Protein AF-A0A426URC5-F1 (afdb_monomer)

Structure (mmCIF, N/CA/C/O backbone):
data_AF-A0A426URC5-F1
#
_entry.id   AF-A0A426URC5-F1
#
loop_
_atom_site.group_PDB
_atom_site.id
_atom_site.type_symbol
_atom_site.label_atom_id
_atom_site.label_alt_id
_atom_site.label_comp_id
_atom_site.label_asym_id
_atom_site.label_entity_id
_atom_site.label_seq_id
_atom_site.pdbx_PDB_ins_code
_atom_site.Cartn_x
_atom_site.Cartn_y
_atom_site.Cartn_z
_atom_site.occupancy
_atom_site.B_iso_or_equiv
_atom_site.auth_seq_id
_atom_site.auth_comp_id
_atom_site.auth_asym_id
_atom_site.auth_atom_id
_atom_site.pdbx_PDB_model_num
ATOM 1 N N . MET A 1 1 ? -12.495 -4.460 18.702 1.00 72.00 1 MET A N 1
ATOM 2 C CA . MET A 1 1 ? -13.414 -4.432 17.545 1.00 72.00 1 MET A CA 1
ATOM 3 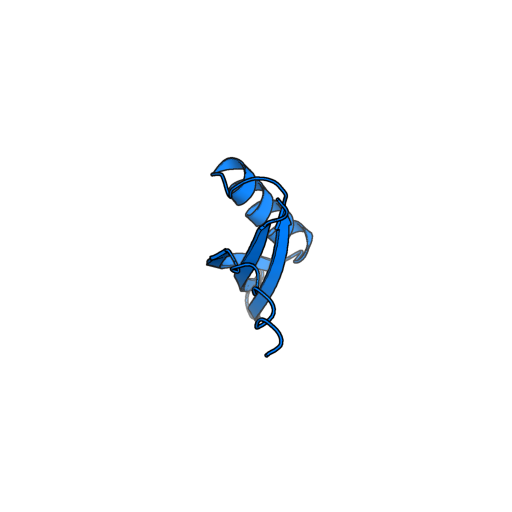C C . MET A 1 1 ? -12.550 -4.516 16.300 1.00 72.00 1 MET A C 1
ATOM 5 O O . MET A 1 1 ? -11.570 -3.781 16.246 1.00 72.00 1 MET A O 1
ATOM 9 N N . GLN A 1 2 ? -12.837 -5.434 15.377 1.00 84.69 2 GLN A N 1
ATOM 10 C CA . GLN A 1 2 ? -12.082 -5.540 14.126 1.00 84.69 2 GLN A CA 1
ATOM 11 C C . GLN A 1 2 ? -12.418 -4.334 13.246 1.00 84.69 2 GLN A C 1
ATOM 13 O O . GLN A 1 2 ? -13.591 -4.042 13.022 1.00 84.69 2 GLN A O 1
ATOM 18 N N . ARG A 1 3 ? -11.390 -3.626 12.789 1.00 86.94 3 ARG A N 1
ATOM 19 C CA . ARG A 1 3 ? -11.481 -2.470 11.898 1.00 86.94 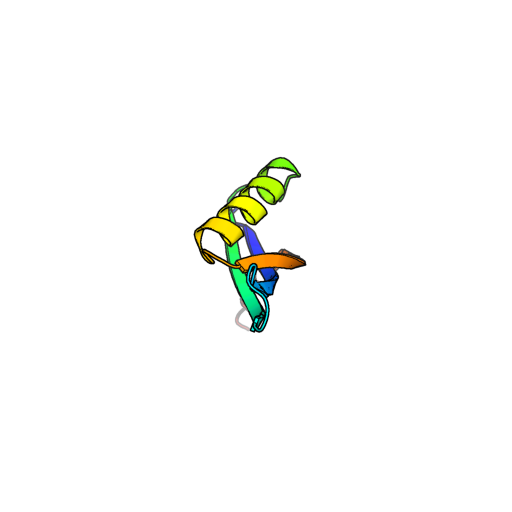3 ARG A CA 1
ATOM 20 C C . ARG A 1 3 ? -10.976 -2.875 10.527 1.00 86.94 3 ARG A C 1
ATOM 22 O O . ARG A 1 3 ? -9.933 -3.523 10.424 1.00 86.94 3 ARG A O 1
ATOM 29 N N . ASN A 1 4 ? -11.707 -2.492 9.491 1.00 89.31 4 ASN A N 1
ATOM 30 C CA . ASN A 1 4 ? -11.325 -2.763 8.114 1.00 89.31 4 ASN A CA 1
ATOM 31 C C . ASN A 1 4 ? -10.890 -1.465 7.454 1.00 89.31 4 ASN A C 1
ATOM 33 O O . ASN A 1 4 ? -11.510 -0.431 7.663 1.00 89.31 4 ASN A O 1
ATOM 37 N N . PHE A 1 5 ? -9.841 -1.517 6.650 1.00 90.00 5 PHE A N 1
ATOM 38 C CA . PHE A 1 5 ? -9.317 -0.360 5.949 1.00 90.00 5 PHE A CA 1
ATOM 39 C C . PHE A 1 5 ? -9.178 -0.674 4.472 1.00 90.00 5 PHE A C 1
ATOM 41 O O . PHE A 1 5 ? -8.635 -1.716 4.109 1.00 90.00 5 PHE A O 1
ATOM 48 N N . PHE A 1 6 ? -9.645 0.232 3.626 1.00 92.44 6 PHE A N 1
ATOM 49 C CA . PHE A 1 6 ? -9.401 0.201 2.196 1.00 92.44 6 PHE A CA 1
ATOM 50 C C . PHE A 1 6 ? -8.202 1.083 1.865 1.00 92.44 6 PHE A C 1
ATOM 52 O O . PHE A 1 6 ? -8.162 2.261 2.229 1.00 92.44 6 PHE A O 1
ATOM 59 N N . VAL A 1 7 ? -7.233 0.505 1.162 1.00 94.31 7 VAL A N 1
ATOM 60 C CA . VAL A 1 7 ? -6.017 1.190 0.730 1.00 94.31 7 VAL A CA 1
ATOM 61 C C . VAL A 1 7 ? -5.960 1.151 -0.784 1.00 94.31 7 VAL A C 1
ATOM 63 O O . VAL A 1 7 ? -5.930 0.066 -1.365 1.00 94.31 7 VAL A O 1
ATOM 66 N N . SER A 1 8 ? -5.903 2.317 -1.421 1.00 96.12 8 SER A N 1
ATOM 67 C CA . SER A 1 8 ? -5.584 2.423 -2.844 1.00 96.12 8 SER A CA 1
ATOM 68 C C . SER A 1 8 ? -4.130 2.850 -3.014 1.00 96.12 8 SER A C 1
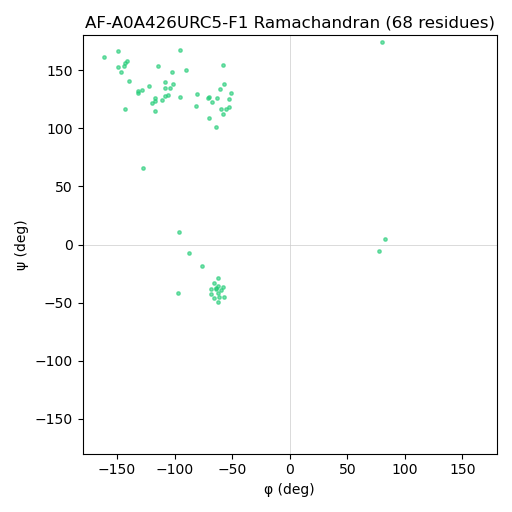ATOM 70 O O . SER A 1 8 ? -3.625 3.697 -2.271 1.00 96.12 8 SER A O 1
ATOM 72 N N . TYR A 1 9 ? -3.430 2.240 -3.966 1.00 96.50 9 TYR A N 1
ATOM 73 C CA . TYR A 1 9 ? -2.025 2.531 -4.212 1.00 96.50 9 TYR A CA 1
ATOM 74 C C . TYR A 1 9 ? -1.664 2.414 -5.693 1.00 96.50 9 TYR A C 1
ATOM 76 O O . TYR A 1 9 ? -2.227 1.615 -6.446 1.00 96.50 9 TYR A O 1
ATOM 84 N N . ALA A 1 10 ? -0.702 3.229 -6.111 1.00 95.50 10 ALA A N 1
ATOM 85 C CA . ALA A 1 10 ? -0.039 3.088 -7.395 1.00 95.50 10 ALA A CA 1
ATOM 86 C C . ALA A 1 10 ? 1.187 2.182 -7.253 1.00 95.50 10 ALA A C 1
ATOM 88 O O . ALA A 1 10 ? 1.837 2.154 -6.207 1.00 95.50 10 ALA A O 1
ATOM 89 N N . ARG A 1 11 ? 1.517 1.477 -8.332 1.00 95.38 11 ARG A N 1
ATOM 90 C CA . ARG A 1 11 ? 2.743 0.701 -8.503 1.00 95.38 11 ARG A CA 1
ATOM 91 C C . ARG A 1 11 ? 3.527 1.303 -9.654 1.00 95.38 11 ARG A C 1
ATOM 93 O O . ARG A 1 11 ? 2.997 1.427 -10.759 1.00 95.38 11 ARG A O 1
ATOM 100 N N . VAL A 1 12 ? 4.782 1.640 -9.397 1.00 94.12 12 VAL A N 1
ATOM 101 C CA . VAL A 1 12 ? 5.722 2.178 -10.381 1.00 94.12 12 VAL A CA 1
ATOM 102 C C . VAL A 1 12 ? 6.876 1.194 -10.524 1.00 94.12 12 VAL A C 1
ATOM 104 O O . VAL A 1 12 ? 7.494 0.824 -9.532 1.00 94.12 12 VAL A O 1
ATOM 107 N N . SER A 1 13 ? 7.145 0.722 -11.739 1.00 94.44 13 SER A N 1
ATOM 108 C CA . SER A 1 13 ? 8.263 -0.195 -11.986 1.00 94.44 13 SER A CA 1
ATOM 109 C C . SER A 1 13 ? 9.581 0.506 -11.663 1.00 94.44 13 SER A C 1
ATOM 111 O O . SER A 1 13 ? 9.868 1.563 -12.230 1.00 94.44 13 SER A O 1
ATOM 113 N N . GLN A 1 14 ? 10.407 -0.106 -10.812 1.00 91.75 14 GLN A N 1
ATOM 114 C CA . GLN A 1 14 ? 11.728 0.431 -10.453 1.00 91.75 14 GLN A CA 1
ATOM 115 C C . GLN A 1 14 ? 12.667 0.526 -11.662 1.00 91.75 14 GLN A C 1
ATOM 117 O O . GLN A 1 14 ? 13.530 1.396 -11.727 1.00 91.75 14 GLN A O 1
ATOM 122 N N . ASN A 1 15 ? 12.465 -0.350 -12.648 1.00 91.44 15 ASN A N 1
ATOM 123 C CA . ASN A 1 15 ? 13.280 -0.424 -13.859 1.00 91.44 15 ASN A CA 1
ATOM 124 C C . ASN A 1 15 ? 12.657 0.350 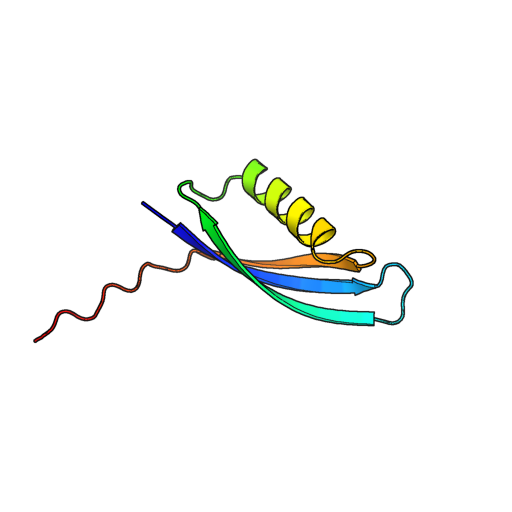-15.038 1.00 91.44 15 ASN A C 1
ATOM 126 O O . ASN A 1 15 ? 13.099 0.209 -16.177 1.00 91.44 15 ASN A O 1
ATOM 130 N N . GLY A 1 16 ? 11.618 1.155 -14.779 1.00 83.62 16 GLY A N 1
ATOM 131 C CA . GLY A 1 16 ? 10.879 1.905 -15.792 1.00 83.62 16 GLY A CA 1
ATOM 132 C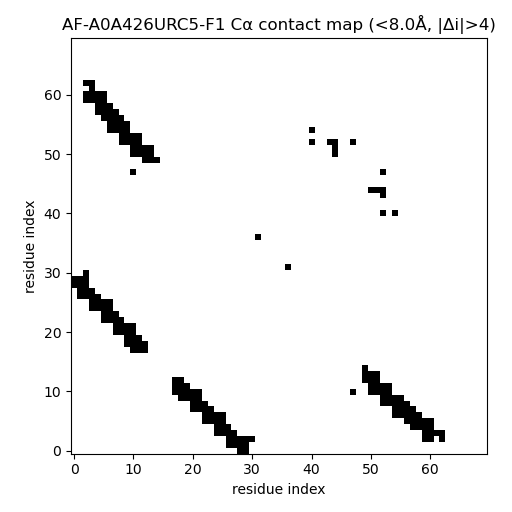 C . GLY A 1 16 ? 9.843 1.071 -16.558 1.00 83.62 16 GLY A C 1
ATOM 133 O O . GLY A 1 16 ? 9.704 -0.138 -16.367 1.00 83.62 16 GLY A O 1
ATOM 134 N N . GLY A 1 17 ? 9.059 1.748 -17.405 1.00 80.94 17 GLY A N 1
ATOM 135 C CA . GLY A 1 17 ? 8.157 1.126 -18.387 1.00 80.94 17 GLY A CA 1
ATOM 136 C C . GLY A 1 17 ? 6.833 0.552 -17.863 1.00 80.94 17 GLY A C 1
ATOM 137 O O . GLY A 1 17 ? 6.005 0.140 -18.671 1.00 80.94 17 GLY A O 1
ATOM 138 N N . GLY A 1 18 ? 6.599 0.543 -16.547 1.00 90.31 18 GLY A N 1
ATOM 139 C CA . GLY A 1 18 ? 5.387 -0.013 -15.943 1.00 90.31 18 GLY A CA 1
ATOM 140 C C . GLY A 1 18 ? 4.755 0.920 -14.918 1.00 90.31 18 GLY A C 1
ATOM 141 O O . GLY A 1 18 ? 5.430 1.392 -14.003 1.00 90.31 18 GLY A O 1
ATOM 142 N N . PHE A 1 19 ? 3.447 1.137 -15.049 1.00 94.19 19 PHE A N 1
ATOM 143 C CA . PHE A 1 19 ? 2.619 1.849 -14.080 1.00 94.19 19 PHE A CA 1
ATOM 144 C C . PHE A 1 19 ? 1.267 1.146 -13.947 1.00 94.19 19 PHE A C 1
ATOM 146 O O . PHE A 1 19 ? 0.698 0.699 -14.943 1.00 94.19 19 PHE A O 1
ATOM 153 N N . GLY A 1 20 ? 0.734 1.057 -12.731 1.00 94.50 20 GLY A N 1
ATOM 154 C CA . GLY A 1 20 ? -0.600 0.512 -12.516 1.00 94.50 20 GLY A CA 1
ATOM 155 C C . GLY A 1 20 ? -1.190 0.891 -11.169 1.00 94.50 20 GLY A C 1
ATOM 156 O O . GLY A 1 20 ? -0.473 1.243 -10.238 1.00 94.50 20 GLY A O 1
ATOM 157 N N . PHE A 1 21 ? -2.507 0.771 -11.062 1.00 95.81 21 PHE A N 1
ATOM 158 C CA . PHE A 1 21 ? -3.235 0.966 -9.814 1.00 95.81 21 PHE A CA 1
ATOM 159 C C . PHE A 1 21 ? -3.609 -0.380 -9.209 1.00 95.81 21 PHE A C 1
ATOM 161 O O . PHE A 1 21 ? -3.830 -1.361 -9.922 1.00 95.81 21 PHE A O 1
ATOM 168 N N . SER A 1 22 ? -3.654 -0.425 -7.887 1.00 95.62 22 SER A N 1
ATOM 169 C CA . SER A 1 22 ? -4.083 -1.586 -7.129 1.00 95.62 22 SER A CA 1
ATOM 170 C C . SER A 1 22 ? -4.724 -1.131 -5.823 1.00 95.62 22 SER A C 1
ATOM 172 O O . SER A 1 22 ? -4.632 0.033 -5.420 1.00 95.62 22 SER A O 1
ATOM 174 N N . SER A 1 23 ? -5.399 -2.056 -5.162 1.00 94.44 23 SER A N 1
ATOM 175 C CA . SER A 1 23 ? -6.014 -1.821 -3.867 1.00 94.44 23 SER A CA 1
ATOM 176 C C . SER A 1 23 ? -5.893 -3.051 -2.990 1.00 94.44 23 SER A C 1
ATOM 178 O O . SER A 1 23 ? -5.787 -4.169 -3.494 1.00 94.44 23 SER A O 1
ATOM 180 N N . LEU A 1 24 ? -5.950 -2.851 -1.680 1.00 93.06 24 LEU A N 1
ATOM 181 C CA . LEU A 1 24 ? -6.055 -3.936 -0.717 1.00 93.06 24 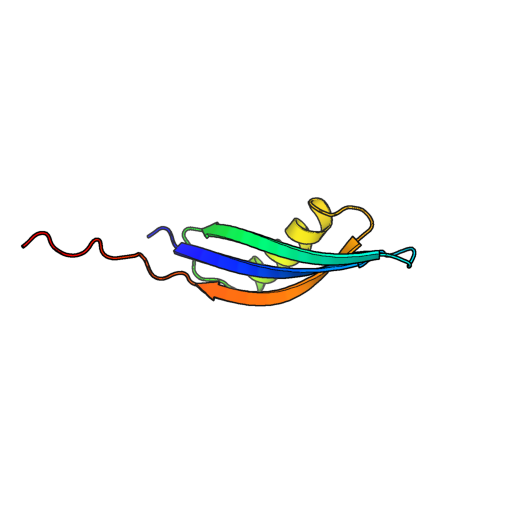LEU A CA 1
ATOM 182 C C . LEU A 1 24 ? -6.997 -3.557 0.425 1.00 93.06 24 LEU A C 1
ATOM 184 O O . LEU A 1 24 ? -7.222 -2.376 0.703 1.00 93.06 24 LEU A O 1
ATOM 188 N N . THR A 1 25 ? -7.526 -4.576 1.094 1.00 91.25 25 THR A N 1
ATOM 189 C CA . THR A 1 25 ? -8.302 -4.422 2.324 1.00 91.25 25 THR A CA 1
ATOM 190 C C . THR A 1 25 ? -7.499 -4.996 3.485 1.00 91.25 25 THR A C 1
ATOM 192 O O . THR A 1 25 ? -7.095 -6.156 3.440 1.00 91.25 25 THR A O 1
ATOM 195 N N . LEU A 1 26 ? -7.258 -4.189 4.520 1.00 88.94 26 LEU A N 1
ATOM 196 C CA . LEU A 1 26 ? -6.589 -4.608 5.754 1.00 88.94 26 LEU A CA 1
ATOM 197 C C . LEU A 1 26 ? -7.618 -4.764 6.855 1.00 88.94 26 LEU A C 1
ATOM 199 O O . LEU A 1 26 ? -8.415 -3.858 7.078 1.00 88.94 26 LEU A O 1
ATOM 203 N N . SER A 1 27 ? -7.530 -5.850 7.606 1.00 88.62 27 SER A N 1
ATOM 204 C CA . SER A 1 27 ? -8.246 -5.989 8.867 1.00 88.62 27 SER A CA 1
ATOM 205 C C . SER A 1 27 ? -7.260 -5.904 10.022 1.00 88.62 27 SER A C 1
ATOM 207 O O . SER A 1 27 ? -6.281 -6.646 10.054 1.00 88.62 27 SER A O 1
ATOM 209 N N . GLN A 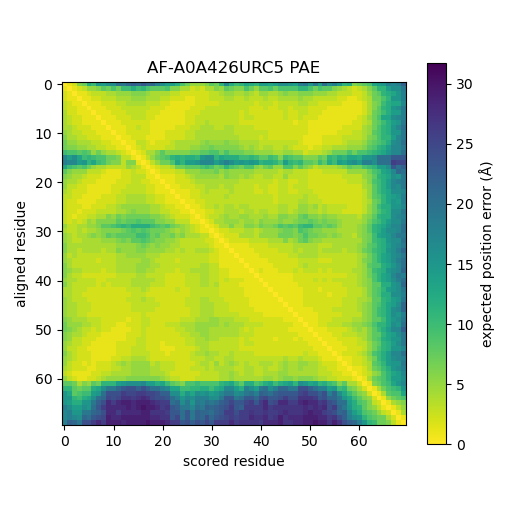1 28 ? -7.524 -5.034 10.992 1.00 85.94 28 GLN A N 1
ATOM 210 C CA . GLN A 1 28 ? -6.726 -4.933 12.213 1.00 85.94 28 GLN A CA 1
ATOM 211 C C . GLN A 1 28 ? -7.604 -4.609 13.420 1.00 85.94 28 GLN A C 1
ATOM 213 O O . GLN A 1 28 ? -8.671 -4.016 13.297 1.00 85.94 28 GLN A O 1
ATOM 218 N N . ASN A 1 29 ? -7.157 -5.000 14.611 1.00 86.12 29 ASN A N 1
ATOM 219 C CA . ASN A 1 29 ? -7.897 -4.751 15.854 1.00 86.12 29 ASN A CA 1
ATOM 220 C C . ASN A 1 29 ? -7.581 -3.389 16.488 1.00 86.12 29 ASN A C 1
ATOM 222 O O . ASN A 1 29 ? -8.239 -2.998 17.453 1.00 86.12 29 ASN A O 1
ATOM 226 N N . SER A 1 30 ? -6.591 -2.680 15.944 1.00 81.69 30 SER A N 1
ATOM 227 C CA . SER A 1 30 ? -6.090 -1.406 16.453 1.00 81.69 30 SER A CA 1
ATOM 228 C C . SER A 1 30 ? -6.373 -0.270 15.464 1.00 81.69 30 SER A C 1
ATOM 230 O O . SER A 1 30 ? -6.487 -0.521 14.262 1.00 81.69 30 SER A O 1
ATOM 232 N N . PRO A 1 31 ? -6.485 0.985 15.935 1.00 80.94 31 PRO A N 1
ATOM 233 C CA . PRO A 1 31 ? -6.503 2.151 15.057 1.00 80.94 31 PRO A CA 1
ATOM 234 C C . PRO A 1 31 ? -5.232 2.223 14.205 1.00 80.94 31 PRO A C 1
ATOM 236 O O . PRO A 1 31 ? -4.176 1.739 14.616 1.00 80.94 31 PRO A O 1
ATOM 239 N N . MET A 1 32 ? -5.315 2.874 13.045 1.00 84.25 32 MET A N 1
ATOM 240 C CA . MET A 1 32 ? -4.137 3.102 12.214 1.00 84.25 32 MET A CA 1
ATOM 241 C C . MET A 1 32 ? -3.209 4.127 12.886 1.00 84.25 32 MET A C 1
ATOM 243 O O . MET A 1 32 ? -3.531 5.311 12.965 1.00 84.25 32 MET A O 1
ATOM 247 N N . THR A 1 33 ? -2.065 3.662 13.388 1.00 87.06 33 THR A N 1
ATOM 248 C CA . THR A 1 33 ? -0.983 4.501 13.923 1.00 87.06 33 THR A CA 1
ATOM 249 C C . THR A 1 33 ? 0.074 4.765 12.848 1.00 87.06 33 THR A C 1
ATOM 251 O O . THR A 1 33 ? 0.109 4.089 11.820 1.00 87.06 33 THR A O 1
ATOM 254 N N . ALA A 1 34 ? 0.984 5.716 13.083 1.00 84.69 34 ALA A N 1
ATOM 255 C CA . ALA A 1 34 ? 2.113 5.952 12.177 1.00 84.69 34 ALA A CA 1
ATOM 256 C C . ALA A 1 34 ? 2.995 4.698 11.995 1.00 84.69 34 ALA A C 1
ATOM 258 O O . ALA A 1 34 ? 3.463 4.416 10.896 1.00 84.69 34 ALA A O 1
ATOM 259 N N . GLU A 1 35 ? 3.179 3.914 13.059 1.00 87.00 35 GLU A N 1
ATOM 260 C CA . GLU A 1 35 ? 3.920 2.651 13.013 1.00 87.00 35 GLU A CA 1
ATOM 261 C C . GLU A 1 35 ? 3.204 1.601 12.155 1.00 87.00 35 GLU A C 1
ATOM 263 O O . GLU A 1 35 ? 3.820 0.998 11.277 1.00 87.00 35 GLU A O 1
ATOM 268 N N . ALA A 1 36 ? 1.889 1.441 12.335 1.00 85.94 36 ALA A N 1
ATOM 269 C CA . ALA A 1 36 ? 1.086 0.539 11.512 1.00 85.94 36 ALA A CA 1
ATOM 270 C C . ALA A 1 36 ? 1.093 0.958 10.029 1.00 85.94 36 ALA A C 1
ATOM 272 O O . ALA A 1 36 ? 1.152 0.106 9.141 1.00 85.94 36 ALA A O 1
ATOM 273 N N . PHE A 1 37 ? 1.119 2.264 9.747 1.00 87.00 37 PHE A N 1
ATOM 274 C CA . PHE A 1 37 ? 1.241 2.784 8.386 1.00 87.00 37 PHE A CA 1
ATOM 275 C C . PHE A 1 37 ? 2.622 2.500 7.765 1.00 87.00 37 PHE A C 1
ATOM 277 O O . PHE A 1 37 ? 2.708 2.130 6.596 1.00 87.00 37 PHE A O 1
ATOM 284 N N . ASN A 1 38 ? 3.707 2.588 8.538 1.00 88.00 38 ASN A N 1
ATOM 285 C CA . ASN A 1 38 ? 5.039 2.167 8.078 1.00 88.00 38 ASN A CA 1
ATOM 286 C C . ASN A 1 38 ? 5.116 0.645 7.840 1.00 88.00 38 ASN A C 1
ATOM 288 O O . ASN A 1 38 ? 5.793 0.177 6.921 1.00 88.00 38 ASN A O 1
ATOM 292 N N . GLY A 1 39 ? 4.387 -0.139 8.636 1.00 89.19 39 GLY A N 1
ATOM 293 C CA . GLY A 1 39 ? 4.195 -1.567 8.382 1.00 89.19 39 GLY A CA 1
ATOM 294 C C . GLY A 1 39 ? 3.478 -1.821 7.053 1.00 89.19 39 GLY A C 1
ATOM 295 O O . GLY A 1 39 ? 3.894 -2.685 6.285 1.00 89.19 39 GLY A O 1
ATOM 296 N N . LEU A 1 40 ? 2.455 -1.024 6.730 1.00 90.12 40 LEU A N 1
ATOM 297 C CA . LEU A 1 40 ? 1.728 -1.109 5.461 1.00 90.12 40 LEU A CA 1
ATOM 298 C C . LEU A 1 40 ? 2.627 -0.838 4.248 1.00 90.12 40 LEU A C 1
ATOM 300 O O . LEU A 1 40 ? 2.564 -1.578 3.269 1.00 90.12 40 LEU A O 1
ATOM 304 N N . THR A 1 41 ? 3.471 0.194 4.282 1.00 88.25 41 THR A N 1
ATOM 305 C CA . THR A 1 41 ? 4.378 0.477 3.155 1.00 88.25 41 THR A CA 1
ATOM 306 C C . THR A 1 41 ? 5.395 -0.647 2.949 1.00 88.25 41 THR A C 1
ATOM 308 O O . THR A 1 41 ? 5.676 -1.020 1.808 1.00 88.25 41 THR A O 1
ATOM 311 N N . THR A 1 42 ? 5.879 -1.245 4.040 1.00 90.94 42 THR A N 1
ATOM 312 C CA . THR A 1 42 ? 6.743 -2.435 4.002 1.00 90.94 42 THR A CA 1
ATOM 313 C C . THR A 1 42 ? 6.014 -3.629 3.381 1.00 90.94 42 THR A C 1
ATOM 315 O O . THR A 1 42 ? 6.508 -4.212 2.416 1.00 90.94 42 THR A O 1
ATOM 318 N N . LEU A 1 43 ? 4.794 -3.924 3.842 1.00 91.94 43 LEU A N 1
ATOM 319 C CA . LEU A 1 43 ? 3.945 -4.992 3.305 1.00 91.94 43 LEU A CA 1
ATOM 320 C C . LEU A 1 43 ? 3.682 -4.820 1.801 1.00 91.94 43 LEU A C 1
ATOM 322 O O . LEU A 1 43 ? 3.789 -5.775 1.032 1.00 91.94 43 LEU A O 1
ATOM 326 N N . LEU A 1 44 ? 3.356 -3.600 1.363 1.00 94.00 44 LEU A N 1
ATOM 327 C CA . LEU A 1 44 ? 3.105 -3.297 -0.049 1.00 94.00 44 LEU A CA 1
ATOM 328 C C . LEU A 1 44 ? 4.321 -3.599 -0.926 1.00 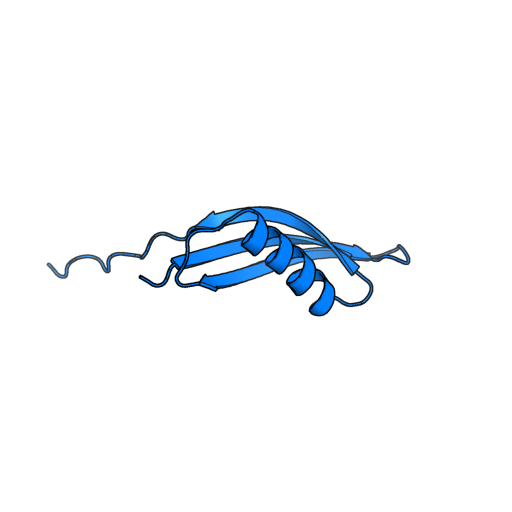94.00 44 LEU A C 1
ATOM 330 O O . LEU A 1 44 ? 4.162 -4.128 -2.029 1.00 94.00 44 LEU A O 1
ATOM 334 N N . LYS A 1 45 ? 5.521 -3.293 -0.427 1.00 91.38 45 LYS A N 1
ATOM 335 C CA . LYS A 1 45 ? 6.784 -3.566 -1.114 1.00 91.38 45 LYS A CA 1
ATOM 336 C C . LYS A 1 45 ? 7.076 -5.063 -1.205 1.00 91.38 45 LYS A C 1
ATOM 338 O O . LYS A 1 45 ? 7.479 -5.535 -2.263 1.00 91.38 45 LYS A O 1
ATOM 343 N N . GLU A 1 46 ? 6.840 -5.814 -0.132 1.00 93.88 46 GLU A N 1
ATOM 344 C CA . GLU A 1 46 ? 7.014 -7.273 -0.121 1.00 93.88 46 GLU A CA 1
ATOM 345 C C . GLU A 1 46 ? 6.049 -7.979 -1.085 1.00 93.88 46 GLU A C 1
ATOM 347 O O . GLU A 1 46 ? 6.440 -8.915 -1.779 1.00 93.88 46 GLU A O 1
ATOM 352 N N . GLN A 1 47 ? 4.804 -7.500 -1.184 1.00 93.88 47 GLN A N 1
ATOM 353 C CA . GLN A 1 47 ? 3.796 -8.060 -2.092 1.00 93.88 47 GLN A CA 1
ATOM 354 C C . GLN A 1 47 ? 3.996 -7.671 -3.564 1.00 93.88 47 GLN A C 1
ATOM 356 O O . GLN A 1 47 ? 3.442 -8.325 -4.447 1.00 93.88 47 GLN A O 1
ATOM 361 N N . ASN A 1 48 ? 4.767 -6.619 -3.850 1.00 93.50 48 ASN A N 1
ATOM 362 C CA . ASN A 1 48 ? 5.009 -6.125 -5.206 1.00 93.50 48 ASN A CA 1
ATOM 363 C C . ASN A 1 48 ? 6.520 -5.993 -5.484 1.00 93.50 48 ASN A C 1
ATOM 365 O O . ASN A 1 48 ? 7.021 -4.884 -5.682 1.00 93.50 48 ASN A O 1
ATOM 369 N N . PRO A 1 49 ? 7.271 -7.109 -5.523 1.00 93.94 49 PRO A N 1
ATOM 370 C CA . PRO A 1 49 ? 8.713 -7.071 -5.740 1.00 93.94 49 PRO A CA 1
ATOM 371 C C . PRO A 1 49 ? 9.060 -6.442 -7.097 1.00 93.94 49 PRO A C 1
ATOM 373 O O . PRO A 1 49 ? 8.469 -6.780 -8.122 1.00 93.94 49 PRO A O 1
ATOM 376 N N . GLY A 1 50 ? 10.031 -5.525 -7.104 1.00 93.19 50 GLY A N 1
ATOM 377 C CA . GLY A 1 50 ? 10.439 -4.770 -8.298 1.00 93.19 50 GLY A CA 1
ATOM 378 C C . GLY A 1 50 ? 9.568 -3.548 -8.616 1.00 93.19 50 GLY A C 1
ATOM 379 O O . GLY A 1 50 ? 9.794 -2.885 -9.631 1.00 93.19 50 GLY A O 1
ATOM 380 N N . TRP A 1 51 ? 8.598 -3.229 -7.754 1.00 94.75 51 TRP A N 1
ATOM 381 C CA . TRP A 1 51 ? 7.742 -2.055 -7.881 1.00 94.75 51 TRP A CA 1
ATOM 382 C C . TRP A 1 51 ? 7.845 -1.170 -6.641 1.00 94.75 51 TRP A C 1
ATOM 384 O O . TRP A 1 51 ? 7.764 -1.641 -5.506 1.00 94.75 51 TRP A O 1
ATOM 394 N N . ASP A 1 52 ? 7.946 0.133 -6.864 1.00 93.06 52 ASP A N 1
ATOM 395 C CA . ASP A 1 52 ? 7.718 1.126 -5.827 1.00 93.06 52 ASP A CA 1
ATOM 396 C C . ASP A 1 52 ? 6.213 1.343 -5.671 1.00 93.06 52 ASP A C 1
ATOM 398 O O . ASP A 1 52 ? 5.487 1.547 -6.649 1.00 93.06 52 ASP A O 1
ATOM 402 N N . CYS A 1 53 ? 5.733 1.276 -4.432 1.00 94.88 53 CYS A N 1
ATOM 403 C CA . CYS A 1 53 ? 4.321 1.443 -4.113 1.00 94.88 53 CYS A CA 1
ATOM 404 C C . CYS A 1 53 ? 4.081 2.808 -3.466 1.00 94.88 53 CYS A C 1
ATOM 406 O O . CYS A 1 53 ? 4.734 3.157 -2.484 1.00 94.88 53 CYS A O 1
ATOM 408 N N . ILE A 1 54 ? 3.114 3.560 -3.991 1.00 92.44 54 ILE A N 1
ATOM 409 C CA . ILE A 1 54 ? 2.720 4.875 -3.475 1.00 92.44 54 ILE A CA 1
ATOM 410 C C . ILE A 1 54 ? 1.276 4.776 -3.003 1.00 92.44 54 ILE A C 1
ATOM 412 O O . ILE A 1 54 ? 0.377 4.559 -3.816 1.00 92.44 54 ILE A O 1
ATOM 416 N N . VAL A 1 55 ? 1.045 4.934 -1.700 1.00 93.38 55 VAL A N 1
ATOM 417 C CA . VAL A 1 55 ? -0.312 4.981 -1.141 1.00 93.38 55 VAL A CA 1
ATOM 418 C C . VAL A 1 55 ? -0.995 6.262 -1.617 1.00 93.38 55 VAL A C 1
ATOM 420 O O . VAL A 1 55 ? -0.481 7.357 -1.402 1.00 93.38 55 VAL A O 1
ATOM 423 N N . LEU A 1 56 ? -2.143 6.114 -2.275 1.00 93.75 56 LEU A N 1
ATOM 424 C CA . LEU A 1 56 ? -2.936 7.221 -2.812 1.00 93.75 56 LEU A CA 1
ATOM 425 C C . LEU A 1 56 ? -4.060 7.603 -1.854 1.00 93.75 56 LEU A C 1
ATOM 427 O O . LEU A 1 56 ? -4.323 8.784 -1.642 1.00 93.75 56 LEU A O 1
ATOM 431 N N . SER A 1 57 ? -4.720 6.604 -1.267 1.00 91.75 57 SER A N 1
ATOM 432 C CA . SER A 1 57 ? -5.753 6.829 -0.265 1.00 91.75 57 SER A CA 1
ATOM 433 C C . SER A 1 57 ? -5.817 5.702 0.755 1.00 91.75 57 SER A C 1
ATOM 435 O O . SER A 1 57 ? -5.458 4.554 0.479 1.00 91.75 57 SER A O 1
ATOM 437 N N . PHE A 1 58 ? -6.277 6.058 1.950 1.00 89.56 58 PHE A N 1
ATOM 438 C CA . PHE A 1 58 ? -6.407 5.162 3.084 1.00 89.56 58 PHE A CA 1
ATOM 439 C C . PHE A 1 58 ? -7.681 5.527 3.849 1.00 89.56 58 PHE A C 1
ATOM 441 O O . PHE A 1 58 ? -7.792 6.639 4.365 1.00 89.56 58 PHE A O 1
ATOM 4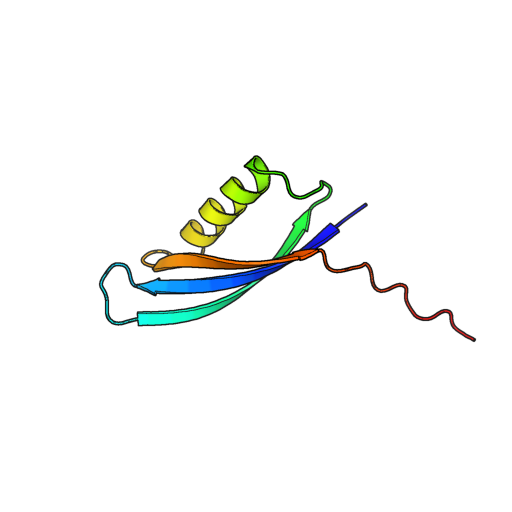48 N N . HIS A 1 59 ? -8.643 4.608 3.907 1.00 89.25 59 HIS A N 1
ATOM 449 C CA . HIS A 1 59 ? -9.951 4.849 4.516 1.00 89.25 59 HIS A CA 1
ATOM 450 C C . HIS A 1 59 ? -10.322 3.715 5.458 1.00 89.25 59 HIS A C 1
ATOM 452 O O . HIS A 1 59 ? -10.237 2.550 5.077 1.00 89.25 59 HIS A O 1
ATOM 458 N N . GLU A 1 60 ? -10.770 4.046 6.667 1.00 90.06 60 GLU A N 1
ATOM 459 C CA . GLU A 1 60 ? -11.472 3.080 7.510 1.00 90.06 60 GLU A CA 1
ATOM 460 C C . GLU A 1 60 ? -12.849 2.821 6.896 1.00 90.06 60 GLU A C 1
ATOM 462 O O . GLU A 1 60 ? -13.590 3.753 6.590 1.00 90.06 60 GLU A O 1
ATOM 467 N N . LEU A 1 61 ? -13.158 1.553 6.659 1.00 87.56 61 LEU A N 1
ATOM 468 C CA . LEU A 1 61 ? -14.471 1.118 6.227 1.00 87.56 61 LEU A CA 1
ATOM 469 C C . LEU A 1 61 ? -15.348 1.035 7.471 1.00 87.56 61 LEU A C 1
ATOM 471 O O . LEU A 1 61 ? -15.051 0.267 8.391 1.00 87.56 61 LEU A O 1
ATOM 475 N N . GLU A 1 62 ? -16.421 1.820 7.496 1.00 78.56 62 GLU A N 1
ATOM 476 C CA . GLU A 1 62 ? -17.439 1.688 8.532 1.00 78.56 62 GLU A CA 1
ATOM 477 C C . GLU A 1 62 ? -17.985 0.256 8.519 1.00 78.56 62 GLU A C 1
ATOM 479 O O . GLU A 1 62 ? -18.203 -0.342 7.457 1.00 78.56 62 GLU A O 1
ATOM 484 N N . ALA A 1 63 ? -18.179 -0.319 9.708 1.00 64.88 63 ALA A N 1
ATOM 485 C CA . ALA A 1 63 ? -18.925 -1.559 9.816 1.00 64.88 63 ALA A CA 1
ATOM 486 C C . ALA A 1 63 ? -20.319 -1.276 9.255 1.00 64.88 63 ALA A C 1
ATOM 488 O O . ALA A 1 63 ? -21.028 -0.418 9.774 1.00 64.88 63 ALA A O 1
ATOM 489 N N . THR A 1 64 ? -20.687 -1.951 8.169 1.00 56.31 64 THR A N 1
ATOM 490 C CA . THR A 1 64 ? -22.043 -1.869 7.639 1.00 56.31 64 THR A CA 1
ATOM 491 C C . THR A 1 64 ? -22.940 -2.453 8.720 1.00 56.31 64 THR A C 1
ATOM 493 O O . THR A 1 64 ? -22.977 -3.670 8.903 1.00 56.31 64 THR A O 1
ATOM 496 N N . GLU A 1 65 ? -23.604 -1.602 9.502 1.00 54.97 65 GLU A N 1
ATOM 497 C CA . GLU A 1 65 ? -24.731 -2.053 10.304 1.00 54.97 65 GLU A CA 1
ATOM 498 C C . GLU A 1 65 ? -25.714 -2.647 9.298 1.00 54.97 65 GLU A C 1
ATOM 500 O O . GLU A 1 65 ? -26.201 -1.954 8.402 1.00 54.97 65 GLU A O 1
ATOM 505 N N . ALA A 1 66 ? -25.902 -3.969 9.353 1.00 55.22 66 ALA A N 1
ATOM 506 C CA . ALA A 1 66 ? -26.902 -4.623 8.529 1.00 55.22 66 ALA A CA 1
ATOM 507 C C . ALA A 1 66 ? -28.221 -3.865 8.746 1.00 55.22 66 ALA A C 1
ATOM 509 O O . ALA A 1 66 ? -28.558 -3.607 9.907 1.00 55.22 66 ALA A O 1
ATOM 510 N N . PRO A 1 67 ? -28.934 -3.457 7.678 1.00 49.94 67 PRO A N 1
ATOM 511 C CA . PRO A 1 67 ? -30.176 -2.720 7.840 1.00 49.94 67 PRO A CA 1
ATOM 512 C C . PRO A 1 67 ? -31.074 -3.522 8.776 1.00 49.94 67 PRO A C 1
ATOM 514 O O . PRO A 1 67 ? -31.281 -4.716 8.552 1.00 49.94 67 PRO A O 1
ATOM 517 N N . ALA A 1 68 ? -31.536 -2.881 9.852 1.00 53.09 68 ALA A N 1
ATOM 518 C CA . ALA A 1 68 ? -32.449 -3.504 10.793 1.00 53.09 68 ALA A CA 1
ATOM 519 C C . ALA A 1 68 ? -33.631 -4.063 9.996 1.00 53.09 68 ALA A C 1
ATOM 521 O O . ALA A 1 68 ? -34.313 -3.319 9.288 1.00 53.09 68 ALA A O 1
ATOM 522 N N . SER A 1 69 ? -33.814 -5.381 10.053 1.00 59.50 69 SER A N 1
ATOM 523 C CA . SER A 1 69 ? -34.955 -6.059 9.451 1.00 59.50 69 SER A CA 1
ATOM 524 C C . SER A 1 69 ? -36.224 -5.414 10.010 1.00 59.50 69 SER A C 1
ATOM 526 O O . SER A 1 69 ? -36.432 -5.449 11.224 1.00 59.50 69 SER A O 1
ATOM 528 N N . VAL A 1 70 ? -37.019 -4.786 9.142 1.00 53.59 70 VAL A N 1
ATOM 529 C CA . VAL A 1 70 ? -38.371 -4.301 9.468 1.00 53.59 70 VAL A CA 1
ATOM 530 C C . VAL A 1 70 ? -39.321 -5.486 9.549 1.00 53.59 70 VAL A C 1
ATOM 532 O O . VAL A 1 70 ? -39.217 -6.368 8.665 1.00 53.59 70 VAL A O 1
#

Foldseek 3Di:
DKWKKKWKKWWAQPVHDDIDIDIDIDIDPDPDDPVNVVVVLVVVCVVDPRIRIGTPDMDTDPDPPPPPDD

pLDDT: mean 86.22, std 11.87, range [49.94, 96.5]

Nearest PDB structures (foldseek):
  8euy-assembly1_S  TM=6.149E-01  e=1.563E+00  Schizosaccharomyces pombe
  7qep-assembly1_N0  TM=6.553E-01  e=2.147E+00  Encephalitozoon cuniculi GB-M1
  8esr-assembly1_S  TM=6.105E-01  e=2.948E+00  Schizosaccharomyces pombe
  7qiz-assembly1_U  TM=6.087E-01  e=3.142E+00  Solanum lycopersicum
  7r81-assembly1_U1  TM=7.118E-01  e=6.316E+00  Neurospora crassa

Radius of gyration: 15.05 Å; Cα contacts (8 Å, |Δi|>4): 105; chains: 1; bounding box: 52×15×36 Å

Mean predicted aligned error: 6.39 Å

Solvent-accessible surface area (backbone atoms only — not comparable to full-atom values): 4272 Å² total; per-residue (Å²): 109,84,41,39,30,44,34,36,29,39,38,37,33,73,86,55,100,45,77,50,79,50,70,51,77,48,78,40,71,62,80,90,41,75,68,56,50,54,50,47,57,51,50,50,34,72,76,34,76,70,33,49,66,44,82,73,46,78,42,77,50,76,80,78,73,72,78,78,85,126

Organism: NCBI:txid2493553

Sequence (70 aa):
MQRNFFVSYARVSQNGGGFGFSSLTLSQNSPMTAEAFNGLTTLLKEQNPGWDCIVLSFHELEATEAPASV

Secondary structure (DSSP, 8-state):
--EEEEEEEEEEETTSS-EEEEEEEEEESS---HHHHHHHHHHHHHHSTTEEEEEEEEEEEPP--PPPP-